Protein AF-A0A1G3AG19-F1 (afdb_monomer)

pLDDT: mean 85.01, std 12.09, range [45.53, 97.19]

Solvent-accessible surface area (backbone atoms only — not comparable to full-atom values): 10070 Å² total; per-residue (Å²): 139,90,83,83,77,80,93,69,89,72,66,72,73,83,66,62,78,78,72,64,92,89,68,78,87,77,75,73,76,70,74,80,41,74,64,57,50,51,26,35,46,49,18,50,49,54,43,16,75,66,46,87,48,34,35,67,80,74,54,96,80,60,88,50,64,67,53,59,46,48,52,50,34,55,69,62,68,52,64,86,80,37,86,82,40,85,65,32,83,72,38,86,56,40,68,59,48,55,45,22,43,52,9,50,53,49,51,53,49,47,53,72,76,26,91,66,43,46,70,32,28,81,84,31,27,56,87,36,54,86,37,73,22,34,34,32,67,60,48,96,66,30,28,40,38,31,24,19,57,62,52,70,53,79,39,45,60,68,54,49,54,54,55,64,54,61,74,73,114

Mean predicted aligned error: 10.06 Å

Structure (mmCIF, N/CA/C/O backbone):
data_AF-A0A1G3AG19-F1
#
_entry.id   AF-A0A1G3AG19-F1
#
loop_
_atom_site.group_PDB
_atom_site.id
_atom_site.type_symbol
_atom_site.label_atom_id
_atom_site.label_alt_id
_atom_site.label_comp_id
_atom_site.label_asym_id
_atom_site.label_entity_id
_atom_site.label_seq_id
_atom_site.pdbx_PDB_ins_code
_atom_site.Cartn_x
_atom_site.Cartn_y
_atom_site.Cartn_z
_atom_site.occupancy
_atom_site.B_iso_or_equiv
_atom_site.auth_seq_id
_atom_site.auth_comp_id
_atom_site.auth_asym_id
_atom_site.auth_atom_id
_atom_site.pdbx_PDB_model_num
ATOM 1 N N . MET A 1 1 ? 34.794 12.604 30.223 1.00 54.00 1 MET A N 1
ATOM 2 C CA . MET A 1 1 ? 33.531 13.379 30.243 1.00 54.00 1 MET A CA 1
ATOM 3 C C . MET A 1 1 ? 33.679 14.512 31.258 1.00 54.00 1 MET A C 1
ATOM 5 O O . MET A 1 1 ? 33.135 14.411 32.344 1.00 54.00 1 MET A O 1
ATOM 9 N N . GLU A 1 2 ? 34.459 15.555 30.960 1.00 64.69 2 GLU A N 1
ATOM 10 C CA . GLU A 1 2 ? 34.829 16.565 31.981 1.00 64.69 2 GLU A CA 1
ATOM 11 C C . GLU A 1 2 ? 34.209 17.956 31.756 1.00 64.69 2 GLU A C 1
ATOM 13 O O . GLU A 1 2 ? 34.386 18.844 32.576 1.00 64.69 2 GLU A O 1
ATOM 18 N N . ASN A 1 3 ? 33.412 18.140 30.695 1.00 79.12 3 ASN A N 1
ATOM 19 C CA . ASN A 1 3 ? 32.835 19.441 30.321 1.00 79.12 3 ASN A CA 1
ATOM 20 C C . ASN A 1 3 ? 31.300 19.432 30.252 1.00 79.12 3 ASN A C 1
ATOM 22 O O . ASN A 1 3 ? 30.708 20.146 29.446 1.00 79.12 3 ASN A O 1
ATOM 26 N N . PHE A 1 4 ? 30.642 18.609 31.068 1.00 80.56 4 PHE A N 1
ATOM 27 C CA . PHE A 1 4 ? 29.185 18.642 31.160 1.00 80.56 4 PHE A CA 1
ATOM 28 C C . PHE A 1 4 ? 28.750 19.774 32.099 1.00 80.56 4 PHE A C 1
ATOM 30 O O . PHE A 1 4 ? 29.254 19.873 33.218 1.00 80.56 4 PHE A O 1
ATOM 37 N N . ARG A 1 5 ? 27.819 20.627 31.660 1.00 83.94 5 ARG A N 1
ATOM 38 C CA . ARG A 1 5 ? 27.250 21.711 32.474 1.00 83.94 5 ARG A CA 1
ATOM 39 C C . ARG A 1 5 ? 25.728 21.622 32.458 1.00 83.94 5 ARG A C 1
ATOM 41 O O . ARG A 1 5 ? 25.127 21.656 31.390 1.00 83.94 5 ARG A O 1
ATOM 48 N N . TRP A 1 6 ? 25.138 21.501 33.643 1.00 85.69 6 TRP A N 1
ATOM 49 C CA . TRP A 1 6 ? 23.693 21.593 33.862 1.00 85.69 6 TRP A CA 1
ATOM 50 C C . TRP A 1 6 ? 23.285 23.062 34.066 1.00 85.69 6 TRP A C 1
ATOM 52 O O . TRP A 1 6 ? 24.133 23.887 34.406 1.00 85.69 6 TRP A O 1
ATOM 62 N N . ASP A 1 7 ? 22.009 23.379 33.832 1.00 85.19 7 ASP A N 1
ATOM 63 C CA . ASP A 1 7 ? 21.380 24.676 34.146 1.00 85.19 7 ASP A CA 1
ATOM 64 C C . ASP A 1 7 ? 22.052 25.919 33.534 1.00 85.19 7 ASP A C 1
ATOM 66 O O . ASP A 1 7 ? 22.017 27.018 34.087 1.00 85.19 7 ASP A O 1
ATOM 70 N N . VAL A 1 8 ? 22.672 25.764 32.363 1.00 89.62 8 VAL A N 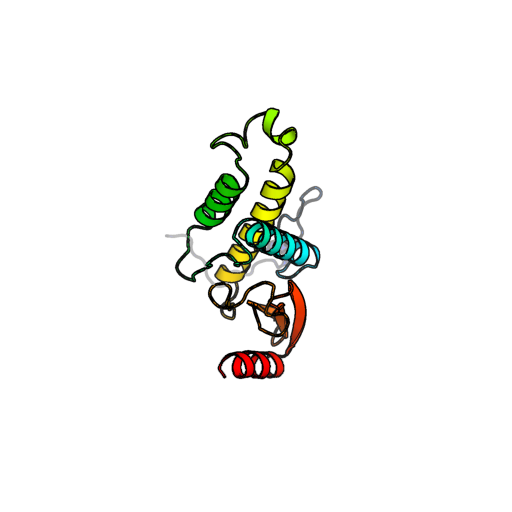1
ATOM 71 C CA . VAL A 1 8 ? 23.216 26.900 31.615 1.00 89.62 8 VAL A CA 1
ATOM 72 C C . VAL A 1 8 ? 22.067 27.666 30.963 1.00 89.62 8 VAL A C 1
ATOM 74 O O . VAL A 1 8 ? 21.267 27.088 30.230 1.00 89.62 8 VAL A O 1
ATOM 77 N N . THR A 1 9 ? 22.013 28.980 31.180 1.00 89.25 9 THR A N 1
ATOM 78 C CA . THR A 1 9 ? 21.098 29.862 30.451 1.00 89.25 9 THR A CA 1
ATOM 79 C C . THR A 1 9 ? 21.483 29.889 28.975 1.00 89.25 9 THR A C 1
ATOM 81 O O . THR A 1 9 ? 22.505 30.466 28.602 1.00 89.25 9 THR A O 1
ATOM 84 N N . LEU A 1 10 ? 20.671 29.253 28.134 1.00 90.25 10 LEU A N 1
ATOM 85 C CA . LEU A 1 10 ? 20.824 29.271 26.682 1.00 90.25 10 LEU A CA 1
ATOM 86 C C . LEU A 1 10 ? 19.965 30.387 26.086 1.00 90.25 10 LEU A C 1
ATOM 88 O O . LEU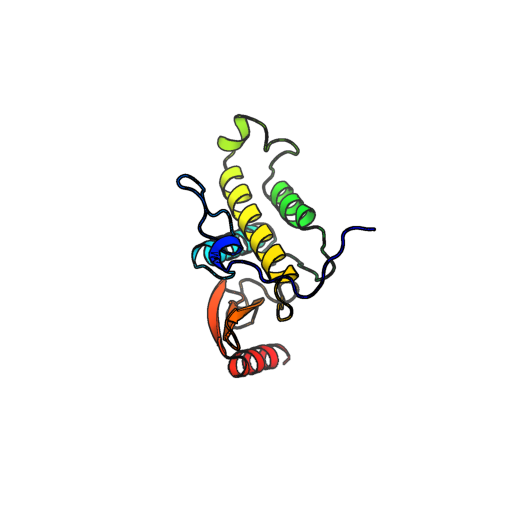 A 1 10 ? 18.833 30.605 26.516 1.00 90.25 10 LEU A O 1
ATOM 92 N N . SER A 1 11 ? 20.505 31.087 25.087 1.00 90.00 11 SER A N 1
ATOM 93 C CA . SER A 1 11 ? 19.715 32.041 24.307 1.00 90.00 11 SER A CA 1
ATOM 94 C C . SER A 1 11 ? 18.629 31.292 23.521 1.00 90.00 11 SER A C 1
ATOM 96 O O . SER A 1 11 ? 18.955 30.276 22.900 1.00 90.00 11 SER A O 1
ATOM 98 N N . PRO A 1 12 ? 17.372 31.777 23.485 1.00 87.81 12 PRO A N 1
ATOM 99 C CA . PRO A 1 12 ? 16.314 31.190 22.658 1.00 87.81 12 PRO A CA 1
ATOM 100 C C . PRO A 1 12 ? 16.664 31.126 21.165 1.00 87.81 12 PRO A C 1
ATOM 102 O O . PRO A 1 12 ? 16.231 30.213 20.473 1.00 87.81 12 PRO A O 1
ATOM 105 N N . GLU A 1 13 ? 17.487 32.056 20.680 1.00 89.38 13 GLU A N 1
ATOM 106 C CA . GLU A 1 13 ? 17.920 32.141 19.276 1.00 89.38 13 GLU A CA 1
ATOM 107 C C . GLU A 1 13 ? 18.747 30.924 18.830 1.00 89.38 13 GLU A C 1
ATOM 109 O O . GLU A 1 13 ? 18.783 30.601 17.648 1.00 89.38 13 GLU A O 1
ATOM 114 N N . LEU A 1 14 ? 19.374 30.199 19.767 1.00 86.19 14 LEU A N 1
ATOM 115 C CA . LEU A 1 14 ? 20.079 28.944 19.465 1.00 86.19 14 LEU A CA 1
ATOM 116 C C . LEU A 1 14 ? 19.130 27.817 19.032 1.00 86.19 14 LEU A C 1
ATOM 118 O O . LEU A 1 14 ? 19.586 26.791 18.532 1.00 86.19 14 LEU A O 1
ATOM 122 N N . PHE A 1 15 ? 17.830 28.002 19.250 1.00 88.62 15 PHE A N 1
ATOM 123 C CA . PHE A 1 15 ? 16.770 27.079 18.867 1.00 88.62 15 PHE A CA 1
ATOM 124 C C . PHE A 1 15 ? 15.940 27.618 17.699 1.00 88.62 15 PHE A C 1
ATOM 126 O O . PHE A 1 15 ? 14.845 27.113 17.453 1.00 88.62 15 PHE A O 1
ATOM 133 N N . ASP A 1 16 ? 16.429 28.636 16.986 1.00 87.00 16 ASP A N 1
ATOM 134 C CA . ASP A 1 16 ? 15.814 29.034 15.729 1.00 87.00 16 ASP A CA 1
ATOM 135 C C . ASP A 1 16 ? 16.040 27.933 14.684 1.00 87.00 16 ASP A C 1
ATOM 137 O O . ASP A 1 16 ? 17.162 27.652 14.262 1.00 87.00 16 ASP A O 1
ATOM 141 N N . LEU A 1 17 ? 14.948 27.267 14.316 1.00 83.50 17 LEU A N 1
ATOM 142 C CA . LEU A 1 17 ? 14.938 26.180 13.342 1.00 83.50 17 LEU A CA 1
ATOM 143 C C . LEU A 1 17 ? 14.654 26.682 11.923 1.00 83.50 17 LEU A C 1
ATOM 145 O O . LEU A 1 17 ? 14.445 25.855 11.034 1.00 83.50 17 LEU A O 1
ATOM 149 N N . GLN A 1 18 ? 14.611 28.000 11.686 1.00 85.25 18 GLN A N 1
ATOM 150 C CA . GLN A 1 18 ? 14.454 28.518 10.333 1.00 85.25 18 GLN A CA 1
ATOM 151 C C . GLN A 1 18 ? 15.644 28.094 9.461 1.00 85.25 18 GLN A C 1
ATOM 153 O O . GLN A 1 18 ? 16.788 28.469 9.731 1.00 85.25 18 GLN A O 1
ATOM 158 N N . PRO A 1 19 ? 15.404 27.301 8.403 1.00 83.19 19 PRO A N 1
ATOM 159 C CA . PRO A 1 19 ? 16.477 26.863 7.535 1.00 83.19 19 PRO A CA 1
ATOM 160 C C . PRO A 1 19 ? 17.038 28.063 6.753 1.00 83.19 19 PRO A C 1
ATOM 162 O O . PRO A 1 19 ? 16.284 28.971 6.387 1.00 83.19 19 PRO A O 1
ATOM 165 N N . PRO A 1 20 ? 18.349 28.083 6.449 1.00 86.56 20 PRO A N 1
ATOM 166 C CA . PRO A 1 20 ? 18.925 29.126 5.613 1.00 86.56 20 PRO A CA 1
ATOM 167 C C . PRO A 1 20 ? 18.242 29.201 4.243 1.00 86.56 20 PRO A C 1
ATOM 169 O O . PRO A 1 20 ? 17.725 28.210 3.720 1.00 86.56 20 PRO A O 1
ATOM 172 N N . ALA A 1 21 ? 18.293 30.377 3.617 1.00 86.00 21 ALA A N 1
ATOM 173 C CA . ALA A 1 21 ? 17.762 30.556 2.271 1.00 86.00 21 ALA A CA 1
ATOM 174 C C . ALA A 1 21 ? 18.390 29.548 1.285 1.00 86.00 21 ALA A C 1
ATOM 176 O O . ALA A 1 21 ? 19.611 29.402 1.229 1.00 86.00 21 ALA A O 1
ATOM 177 N N . GLY A 1 22 ? 17.549 28.866 0.500 1.00 85.12 22 GLY A N 1
ATOM 178 C CA . GLY A 1 22 ? 17.969 27.874 -0.500 1.00 85.12 22 GLY A CA 1
ATOM 179 C C . GLY A 1 22 ? 17.903 26.412 -0.046 1.00 85.12 22 GLY A C 1
ATOM 180 O O . GLY A 1 22 ? 18.138 25.525 -0.863 1.00 85.12 22 GLY A O 1
ATOM 181 N N . TYR A 1 23 ? 17.550 26.142 1.212 1.00 78.75 23 TYR A N 1
ATOM 182 C CA . TYR A 1 23 ? 17.261 24.784 1.672 1.00 78.75 23 TYR A CA 1
ATOM 183 C C . TYR A 1 23 ? 15.848 24.362 1.256 1.00 78.75 23 TYR A C 1
ATOM 185 O O . TYR A 1 23 ? 14.893 25.128 1.381 1.00 78.75 23 TYR A O 1
ATOM 193 N N . ILE A 1 24 ? 15.730 23.131 0.763 1.00 76.25 24 ILE A N 1
ATOM 194 C CA . ILE A 1 24 ? 14.457 22.499 0.413 1.00 76.25 24 ILE A CA 1
ATOM 195 C C . ILE A 1 24 ? 14.092 21.562 1.561 1.00 76.25 24 ILE A C 1
ATOM 197 O O . ILE A 1 24 ? 14.906 20.722 1.952 1.00 76.25 24 ILE A O 1
ATOM 201 N N . ASP A 1 25 ? 12.884 21.710 2.101 1.00 68.88 25 ASP A N 1
ATOM 202 C CA . ASP A 1 25 ? 12.352 20.765 3.074 1.00 68.88 25 ASP A CA 1
ATOM 203 C C . ASP A 1 25 ? 12.083 19.423 2.379 1.00 68.88 25 ASP A C 1
ATOM 205 O O . ASP A 1 25 ? 11.205 19.308 1.526 1.00 68.88 25 ASP A O 1
ATOM 209 N N . MET A 1 26 ? 12.894 18.424 2.719 1.00 66.12 26 MET A N 1
ATOM 210 C CA . MET A 1 26 ? 12.768 17.048 2.230 1.00 66.12 26 MET A CA 1
ATOM 211 C C . MET A 1 26 ? 11.995 16.169 3.218 1.00 66.12 26 MET A C 1
ATOM 213 O O . MET A 1 26 ? 11.960 14.947 3.056 1.00 66.12 26 MET A O 1
ATOM 217 N N . THR A 1 27 ? 11.410 16.756 4.268 1.00 64.06 27 THR A N 1
ATOM 218 C CA . THR A 1 27 ? 10.519 16.033 5.171 1.00 64.06 27 THR A CA 1
ATOM 219 C C . THR A 1 27 ? 9.370 15.494 4.332 1.00 64.06 27 THR A C 1
ATOM 221 O O . THR A 1 27 ? 8.636 16.248 3.694 1.00 64.06 27 THR A O 1
ATOM 224 N N . GLY A 1 28 ? 9.265 14.164 4.268 1.00 53.50 28 GLY A N 1
ATOM 225 C CA . GLY A 1 28 ? 8.230 13.502 3.484 1.00 53.50 28 GLY A CA 1
ATOM 226 C C . GLY A 1 28 ? 6.850 14.031 3.863 1.00 53.50 28 GLY A C 1
ATOM 227 O O . GLY A 1 28 ? 6.603 14.354 5.028 1.00 53.50 28 GLY A O 1
ATOM 228 N N . ALA A 1 29 ? 5.956 14.126 2.879 1.00 54.53 29 ALA A N 1
ATOM 229 C CA . ALA A 1 29 ? 4.601 14.596 3.118 1.00 54.53 29 ALA A CA 1
ATOM 230 C C . ALA A 1 29 ? 3.938 13.798 4.263 1.00 54.53 29 ALA A C 1
ATOM 232 O O . ALA A 1 29 ? 4.194 12.591 4.404 1.00 54.53 29 ALA A O 1
ATOM 233 N N . PRO A 1 30 ? 3.082 14.439 5.082 1.00 56.31 30 PRO A N 1
ATOM 234 C CA . PRO A 1 30 ? 2.313 13.727 6.095 1.00 56.31 30 PRO A CA 1
ATOM 235 C C . PRO A 1 30 ? 1.584 12.536 5.459 1.00 56.31 30 PRO A C 1
ATOM 237 O O . PRO A 1 30 ? 1.110 12.615 4.325 1.00 56.31 30 PRO A O 1
ATOM 240 N N . ALA A 1 31 ? 1.540 11.405 6.167 1.00 54.56 31 ALA A N 1
ATOM 241 C CA . ALA A 1 31 ? 0.919 10.188 5.653 1.00 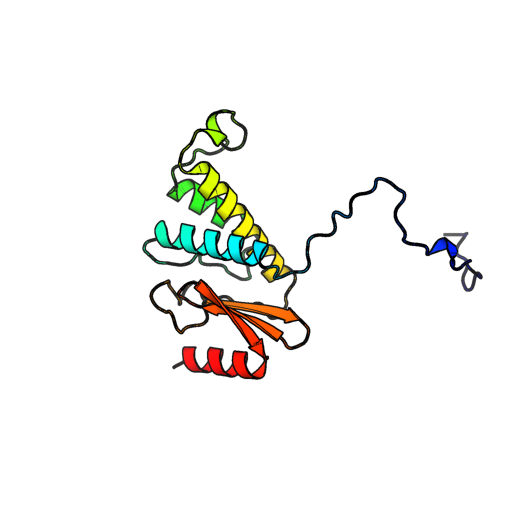54.56 31 ALA A CA 1
ATOM 242 C C . ALA A 1 31 ? -0.547 10.437 5.261 1.00 54.56 31 ALA A C 1
ATOM 244 O O . ALA A 1 31 ? -1.303 11.058 6.006 1.00 54.56 31 ALA A O 1
ATOM 245 N N . GLY A 1 32 ? -0.963 9.921 4.105 1.00 58.81 32 GLY A N 1
ATOM 246 C CA . GLY A 1 32 ? -2.344 9.997 3.637 1.00 58.81 32 GLY A CA 1
ATOM 247 C C . GLY A 1 32 ? -2.688 11.200 2.755 1.00 58.81 32 GLY A C 1
ATOM 248 O O . GLY A 1 32 ? -3.870 11.565 2.707 1.00 58.81 32 GLY A O 1
ATOM 249 N N . THR A 1 33 ? -1.718 11.789 2.042 1.00 71.81 33 THR A N 1
ATOM 250 C CA . THR A 1 33 ? -2.010 12.729 0.944 1.00 71.81 33 THR A CA 1
ATOM 251 C C . THR A 1 33 ? -2.804 12.048 -0.180 1.00 71.81 33 THR A C 1
ATOM 253 O O . THR A 1 33 ? -2.806 10.824 -0.327 1.00 71.81 33 THR A O 1
ATOM 256 N N . ASN A 1 34 ? -3.491 12.844 -1.006 1.00 78.25 34 ASN A N 1
ATOM 257 C CA . ASN A 1 34 ? -4.226 12.319 -2.164 1.00 78.25 34 ASN A CA 1
ATOM 258 C C . ASN A 1 34 ? -3.300 11.680 -3.214 1.00 78.25 34 ASN A C 1
ATOM 260 O O . ASN A 1 34 ? -3.720 10.761 -3.912 1.00 78.25 34 ASN A O 1
ATOM 264 N N . GLU A 1 35 ? -2.060 12.157 -3.321 1.00 84.56 35 GLU A N 1
ATOM 265 C CA . GLU A 1 35 ? -1.051 11.592 -4.219 1.00 84.56 35 GLU A CA 1
ATOM 266 C C . GLU A 1 35 ? -0.603 10.209 -3.743 1.00 84.56 35 GLU A C 1
ATOM 268 O O . GLU A 1 35 ? -0.699 9.247 -4.501 1.00 84.56 35 GLU A O 1
ATOM 273 N N . GLU A 1 36 ? -0.257 10.078 -2.460 1.00 85.75 36 GLU A N 1
ATOM 274 C CA . GLU A 1 36 ? 0.096 8.789 -1.863 1.00 85.75 36 GLU A CA 1
ATOM 275 C C . GLU A 1 36 ? -1.048 7.773 -2.004 1.00 85.75 36 GLU A C 1
ATOM 277 O O . GLU A 1 36 ? -0.838 6.624 -2.391 1.00 85.75 36 GLU A O 1
ATOM 282 N N . LEU A 1 37 ? -2.291 8.200 -1.769 1.00 90.69 37 LEU A N 1
ATOM 283 C CA . LEU A 1 37 ? -3.458 7.351 -1.996 1.00 90.69 37 LEU A CA 1
ATOM 284 C C . LEU A 1 37 ? -3.562 6.889 -3.460 1.00 90.69 37 LEU A C 1
ATOM 286 O O . LEU A 1 37 ? -3.900 5.729 -3.715 1.00 90.69 37 LEU A O 1
ATOM 290 N N . ALA A 1 38 ? -3.288 7.769 -4.424 1.00 91.25 38 ALA A N 1
ATOM 291 C CA . ALA A 1 38 ? -3.327 7.425 -5.842 1.00 91.25 38 ALA A CA 1
ATOM 292 C C . ALA A 1 38 ? -2.232 6.414 -6.219 1.00 91.25 38 ALA A C 1
ATOM 294 O O . ALA A 1 38 ? -2.481 5.519 -7.032 1.00 91.25 38 ALA A O 1
ATOM 295 N N . GLU A 1 39 ? -1.046 6.519 -5.622 1.00 92.12 39 GLU A N 1
ATOM 296 C CA . GLU A 1 39 ? 0.052 5.562 -5.795 1.00 92.12 39 GLU A CA 1
ATOM 297 C C . GLU A 1 39 ? -0.292 4.196 -5.200 1.00 92.12 39 GLU A C 1
ATOM 299 O O . GLU A 1 39 ? -0.183 3.183 -5.893 1.00 92.12 39 GLU A O 1
ATOM 304 N N . ILE A 1 40 ? -0.793 4.163 -3.962 1.00 94.31 40 ILE A N 1
ATOM 305 C CA . ILE A 1 40 ? -1.263 2.945 -3.283 1.00 94.31 40 ILE A CA 1
ATOM 306 C C . ILE A 1 40 ? -2.339 2.245 -4.120 1.00 94.31 40 ILE A C 1
ATOM 308 O O . ILE A 1 40 ? -2.246 1.049 -4.401 1.00 94.31 40 ILE A O 1
ATOM 312 N N . THR A 1 41 ? -3.342 3.001 -4.569 1.00 95.31 41 THR A N 1
ATOM 313 C CA . THR A 1 41 ? -4.439 2.494 -5.406 1.00 95.31 41 THR A CA 1
ATOM 314 C C . THR A 1 41 ? -3.904 1.919 -6.716 1.00 95.31 41 THR A C 1
ATOM 316 O O . THR A 1 41 ? -4.321 0.840 -7.139 1.00 95.31 41 THR A O 1
ATOM 319 N N . ALA A 1 42 ? -2.969 2.615 -7.368 1.00 93.56 42 ALA A N 1
ATOM 320 C CA . ALA A 1 42 ? -2.367 2.155 -8.615 1.00 93.56 42 ALA A CA 1
ATOM 321 C C . ALA A 1 42 ? -1.543 0.873 -8.424 1.00 93.56 42 ALA A C 1
ATOM 323 O O . ALA A 1 42 ? -1.604 -0.012 -9.280 1.00 93.56 42 ALA A O 1
ATOM 324 N N . ALA A 1 43 ? -0.813 0.751 -7.313 1.00 93.94 43 ALA A N 1
ATOM 325 C CA . ALA A 1 43 ? -0.037 -0.440 -6.980 1.00 93.94 43 ALA A CA 1
ATOM 326 C C . ALA A 1 43 ? -0.935 -1.659 -6.741 1.00 93.94 43 ALA A C 1
ATOM 328 O O . ALA A 1 43 ? -0.751 -2.690 -7.387 1.00 93.94 43 ALA A O 1
ATOM 329 N N . LEU A 1 44 ? -1.950 -1.517 -5.880 1.00 95.62 44 LEU A N 1
ATOM 330 C CA . LEU A 1 44 ? -2.908 -2.584 -5.573 1.00 95.62 44 LEU A CA 1
ATOM 331 C C . LEU A 1 44 ? -3.672 -3.032 -6.822 1.00 95.62 44 LEU A C 1
ATOM 333 O O . LEU A 1 44 ? -3.798 -4.230 -7.066 1.00 95.62 44 LEU A O 1
ATOM 337 N N . ARG A 1 45 ? -4.117 -2.080 -7.653 1.00 95.94 45 ARG A N 1
ATOM 338 C CA . ARG A 1 45 ? -4.771 -2.380 -8.933 1.00 95.94 45 ARG A CA 1
ATOM 339 C C . ARG A 1 45 ? -3.849 -3.142 -9.876 1.00 95.94 45 ARG A C 1
ATOM 341 O O . ARG A 1 45 ? -4.246 -4.171 -10.408 1.00 95.94 45 ARG A O 1
ATOM 348 N N . THR A 1 46 ? -2.626 -2.645 -10.060 1.00 94.75 46 THR A N 1
ATOM 349 C CA . THR A 1 46 ? -1.645 -3.271 -10.955 1.00 94.75 46 THR A CA 1
ATOM 350 C C . THR A 1 46 ? -1.380 -4.712 -10.540 1.00 94.75 46 THR A C 1
ATOM 352 O O . THR A 1 46 ? -1.380 -5.589 -11.393 1.00 94.75 46 THR A O 1
ATOM 355 N N . TYR A 1 47 ? -1.226 -4.960 -9.238 1.00 93.75 47 TYR A N 1
ATOM 356 C CA . TYR A 1 47 ? -1.013 -6.303 -8.712 1.00 93.75 47 TYR A CA 1
ATOM 357 C C . TYR A 1 47 ? -2.221 -7.220 -8.922 1.00 93.75 47 TYR A C 1
ATOM 359 O O . TYR A 1 47 ? -2.051 -8.359 -9.345 1.00 93.75 47 TYR A O 1
ATOM 367 N N . ALA A 1 48 ? -3.439 -6.735 -8.667 1.00 94.50 48 ALA A N 1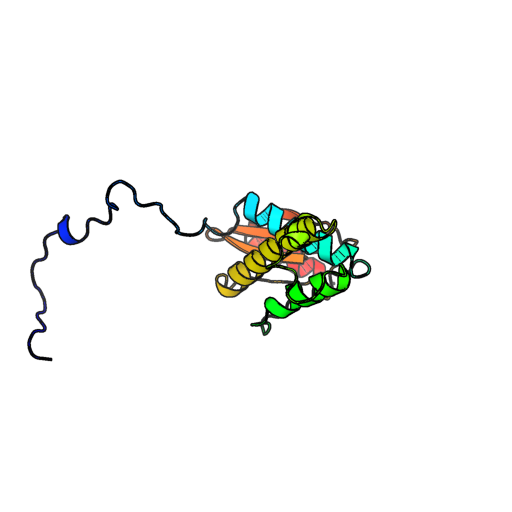
ATOM 368 C CA . ALA A 1 48 ? -4.649 -7.529 -8.865 1.00 94.50 48 ALA A CA 1
ATOM 369 C C . ALA A 1 48 ? -4.862 -7.905 -10.339 1.00 94.50 48 ALA A C 1
ATOM 371 O O . ALA A 1 48 ? -5.236 -9.036 -10.643 1.00 94.50 48 ALA A O 1
ATOM 372 N N . GLU A 1 49 ? -4.564 -6.987 -11.261 1.00 94.06 49 GLU A N 1
ATOM 373 C CA . GLU A 1 49 ? -4.619 -7.232 -12.707 1.00 94.06 49 GLU A CA 1
ATOM 374 C C . GLU A 1 49 ? -3.608 -8.298 -13.163 1.00 94.06 49 GLU A C 1
ATOM 376 O O . GLU A 1 49 ? -3.859 -8.990 -14.147 1.00 94.06 49 GLU A O 1
ATOM 381 N N . THR A 1 50 ? -2.479 -8.452 -12.462 1.00 91.75 50 THR A N 1
ATOM 382 C CA . THR A 1 50 ? -1.437 -9.443 -12.783 1.00 91.75 50 THR A CA 1
ATOM 383 C C . THR A 1 50 ? -1.501 -10.720 -11.944 1.00 91.75 50 THR A C 1
ATOM 385 O O . THR A 1 50 ? -0.769 -11.667 -12.229 1.00 91.75 50 THR A O 1
ATOM 388 N N . SER A 1 51 ? -2.366 -10.769 -10.928 1.00 89.81 51 SER A N 1
ATOM 389 C CA . SER A 1 51 ? -2.435 -11.852 -9.932 1.00 89.81 51 SER A CA 1
ATOM 390 C C . SER A 1 51 ? -3.819 -12.499 -9.861 1.00 89.81 51 SER A C 1
ATOM 392 O O . SER A 1 51 ? -4.279 -12.871 -8.783 1.00 89.81 51 SER A O 1
ATOM 394 N N . ASP A 1 52 ? -4.501 -12.602 -11.004 1.00 89.25 52 ASP A N 1
ATOM 395 C CA . ASP A 1 52 ? -5.823 -13.238 -11.119 1.00 89.25 52 ASP A CA 1
ATOM 396 C C . ASP A 1 52 ? -6.854 -12.664 -10.128 1.00 89.25 52 ASP A C 1
ATOM 398 O O . ASP A 1 52 ? -7.580 -13.383 -9.449 1.00 89.25 52 ASP A O 1
ATOM 402 N N . GLY A 1 53 ? -6.856 -11.337 -9.961 1.00 91.38 53 GLY A N 1
ATOM 403 C CA . GLY A 1 53 ? -7.780 -10.652 -9.061 1.00 91.38 53 GLY A CA 1
ATOM 404 C C . GLY A 1 53 ? -7.445 -10.776 -7.573 1.00 91.38 53 GLY A C 1
ATOM 405 O O . GLY A 1 53 ? -8.304 -10.484 -6.750 1.00 91.38 53 GLY A O 1
ATOM 406 N N . HIS A 1 54 ? -6.230 -11.165 -7.192 1.00 92.38 54 HIS A N 1
ATOM 407 C CA . HIS A 1 54 ? -5.815 -11.184 -5.786 1.00 92.38 54 HIS A CA 1
ATOM 408 C C . HIS A 1 54 ? -4.974 -9.961 -5.437 1.00 92.38 54 HIS A C 1
ATOM 410 O O . HIS A 1 54 ? -4.123 -9.532 -6.217 1.00 92.38 54 HIS A O 1
ATOM 416 N N . TYR A 1 55 ? -5.183 -9.410 -4.244 1.00 94.00 55 TYR A N 1
ATOM 417 C CA . TYR A 1 55 ? -4.286 -8.401 -3.692 1.00 94.00 55 TYR A CA 1
ATOM 418 C C . TYR A 1 55 ? -3.022 -9.052 -3.109 1.00 94.00 55 TYR A C 1
ATOM 420 O O . TYR A 1 55 ? -3.020 -10.248 -2.809 1.00 94.00 55 TYR A O 1
ATOM 428 N N . PRO A 1 56 ? -1.909 -8.303 -2.989 1.00 91.00 56 PRO A N 1
ATOM 429 C CA . PRO A 1 56 ? -0.658 -8.878 -2.516 1.00 91.00 56 PRO A CA 1
ATOM 430 C C . PRO A 1 56 ? -0.787 -9.378 -1.075 1.00 91.00 56 PRO A C 1
ATOM 432 O O . PRO A 1 56 ? -1.384 -8.698 -0.247 1.00 91.00 56 PRO A O 1
ATOM 435 N N . PRO A 1 57 ? -0.182 -10.517 -0.715 1.00 86.56 57 PRO A N 1
ATOM 436 C CA . PRO A 1 57 ? -0.142 -10.958 0.671 1.00 86.56 57 PRO A CA 1
ATOM 437 C C . PRO A 1 57 ? 0.870 -10.096 1.438 1.00 86.56 57 PRO A C 1
ATOM 439 O O . PRO A 1 57 ? 2.052 -10.423 1.484 1.00 86.56 57 PRO A O 1
ATOM 442 N N . ILE A 1 58 ? 0.420 -8.963 1.983 1.00 84.81 58 ILE A N 1
ATOM 443 C CA . ILE A 1 58 ? 1.235 -8.088 2.836 1.00 84.81 58 ILE A CA 1
ATOM 444 C C . ILE A 1 58 ? 1.113 -8.581 4.272 1.00 84.81 58 ILE A C 1
ATOM 446 O O . ILE A 1 58 ? 0.068 -8.439 4.911 1.00 84.81 58 ILE A O 1
ATOM 450 N N . THR A 1 59 ? 2.186 -9.144 4.806 1.00 71.38 59 THR A N 1
ATOM 451 C CA . THR A 1 59 ? 2.253 -9.579 6.197 1.00 71.38 59 THR A CA 1
ATOM 452 C C . THR A 1 59 ? 2.962 -8.539 7.061 1.00 71.38 59 THR A C 1
ATOM 454 O O . THR A 1 59 ? 3.763 -7.727 6.600 1.00 71.38 59 THR A O 1
ATOM 457 N N . ARG A 1 60 ? 2.691 -8.553 8.372 1.00 61.97 60 ARG A N 1
ATOM 458 C CA . ARG A 1 60 ? 3.395 -7.694 9.348 1.00 61.97 60 ARG A CA 1
ATOM 459 C C . ARG A 1 60 ? 4.863 -8.091 9.548 1.00 61.97 60 ARG A C 1
ATOM 461 O O . ARG A 1 60 ? 5.626 -7.313 10.113 1.00 61.97 60 ARG A O 1
ATOM 468 N N . ALA A 1 61 ? 5.230 -9.299 9.118 1.00 53.22 61 ALA A N 1
ATOM 469 C CA . ALA A 1 61 ? 6.588 -9.826 9.163 1.00 53.22 61 ALA A CA 1
ATOM 470 C C . ALA A 1 61 ? 7.395 -9.491 7.898 1.00 53.22 61 ALA A C 1
ATOM 472 O O . ALA A 1 61 ? 8.618 -9.645 7.924 1.00 53.22 61 ALA A O 1
ATOM 473 N N . ASP A 1 62 ? 6.749 -8.984 6.841 1.00 52.41 62 ASP A N 1
ATOM 474 C CA . ASP A 1 62 ? 7.414 -8.568 5.609 1.00 52.41 62 ASP A CA 1
ATOM 475 C C . ASP A 1 62 ? 8.207 -7.282 5.853 1.00 52.41 62 ASP A C 1
ATOM 477 O O . ASP A 1 62 ? 7.805 -6.166 5.530 1.00 52.41 62 ASP A O 1
ATOM 481 N N . ARG A 1 63 ? 9.416 -7.451 6.389 1.00 48.75 63 ARG A N 1
ATOM 482 C CA . ARG A 1 63 ? 10.506 -6.478 6.242 1.00 48.75 63 ARG A CA 1
ATOM 483 C C . ARG A 1 63 ? 10.984 -6.367 4.786 1.00 48.75 63 ARG A C 1
ATOM 485 O O . ARG A 1 63 ? 11.884 -5.584 4.512 1.00 48.75 63 ARG A O 1
ATOM 492 N N . GLU A 1 64 ? 10.386 -7.120 3.864 1.00 52.38 64 GLU A N 1
ATOM 493 C CA . GLU A 1 64 ? 10.870 -7.352 2.508 1.00 52.38 64 GLU A CA 1
ATOM 494 C C . GLU A 1 64 ? 9.891 -6.790 1.459 1.00 52.38 64 GLU A C 1
ATOM 496 O O . GLU A 1 64 ? 9.325 -7.519 0.652 1.00 52.38 64 GLU A O 1
ATOM 501 N N . HIS A 1 65 ? 9.698 -5.470 1.426 1.00 55.62 65 HIS A N 1
ATOM 502 C CA . HIS A 1 65 ? 9.019 -4.753 0.321 1.00 55.62 65 HIS A CA 1
ATOM 503 C C . HIS A 1 65 ? 9.669 -5.021 -1.043 1.00 55.62 65 HIS A C 1
ATOM 505 O O . HIS A 1 65 ? 9.008 -4.987 -2.084 1.00 55.62 65 HIS A O 1
ATOM 511 N N . GLU A 1 66 ? 10.959 -5.354 -1.022 1.00 60.78 66 GLU A N 1
ATOM 512 C CA . GLU A 1 66 ? 11.700 -5.824 -2.183 1.00 60.78 66 GLU A CA 1
ATOM 513 C C . GLU A 1 66 ? 11.033 -7.056 -2.819 1.00 60.78 66 GLU A C 1
ATOM 515 O O . GLU A 1 66 ? 11.050 -7.181 -4.039 1.00 60.78 66 GLU A O 1
ATOM 520 N N . THR A 1 67 ? 10.330 -7.903 -2.055 1.00 74.38 67 THR A N 1
ATOM 521 C CA . THR A 1 67 ? 9.647 -9.087 -2.604 1.00 74.38 67 THR A CA 1
ATOM 522 C C . THR A 1 67 ? 8.386 -8.749 -3.395 1.00 74.38 67 THR A C 1
ATOM 524 O O . THR A 1 67 ? 8.155 -9.371 -4.427 1.00 74.38 67 THR A O 1
ATOM 527 N N . LEU A 1 68 ? 7.583 -7.759 -2.987 1.00 82.00 68 LEU A N 1
ATOM 528 C CA . LEU A 1 68 ? 6.359 -7.391 -3.717 1.00 82.00 68 LEU A CA 1
ATOM 529 C C . LEU A 1 68 ? 6.683 -6.682 -5.029 1.00 82.00 68 LEU A C 1
ATOM 531 O O . LEU A 1 68 ? 6.124 -7.032 -6.068 1.00 82.00 68 LEU A O 1
ATOM 535 N N . ALA A 1 69 ? 7.631 -5.741 -4.996 1.00 81.38 69 ALA A N 1
ATOM 536 C CA . ALA A 1 69 ? 8.136 -5.111 -6.209 1.00 81.38 69 ALA A CA 1
ATOM 537 C C . ALA A 1 69 ? 8.808 -6.149 -7.125 1.00 81.38 69 ALA A C 1
ATOM 539 O O . ALA A 1 69 ? 8.528 -6.174 -8.319 1.00 81.38 69 ALA A O 1
ATOM 540 N N . THR A 1 70 ? 9.613 -7.069 -6.580 1.00 83.31 70 THR A N 1
ATOM 541 C CA . THR A 1 70 ? 10.250 -8.140 -7.367 1.00 83.31 70 THR A CA 1
ATOM 542 C C . THR A 1 70 ? 9.229 -9.077 -8.006 1.00 83.31 70 THR A C 1
ATOM 544 O O . THR A 1 70 ? 9.323 -9.337 -9.203 1.00 83.31 70 THR A O 1
ATOM 547 N N . ARG A 1 71 ? 8.218 -9.536 -7.259 1.00 86.44 71 ARG A N 1
ATOM 548 C CA . ARG A 1 71 ? 7.135 -10.371 -7.802 1.00 86.44 71 ARG A CA 1
ATOM 549 C C . ARG A 1 71 ? 6.374 -9.641 -8.901 1.00 86.44 71 ARG A C 1
ATOM 551 O O . ARG A 1 71 ? 6.126 -10.217 -9.954 1.00 86.44 71 ARG A O 1
ATOM 558 N N . LEU A 1 72 ? 6.041 -8.368 -8.688 1.00 88.19 72 LEU A N 1
ATOM 559 C CA . LEU A 1 72 ? 5.340 -7.578 -9.696 1.00 88.19 72 LEU A CA 1
ATOM 560 C C . LEU A 1 72 ? 6.199 -7.366 -10.951 1.00 88.19 72 LEU A C 1
ATOM 562 O O . LEU A 1 72 ? 5.696 -7.477 -12.065 1.00 88.19 72 LEU A O 1
ATOM 566 N N . ARG A 1 73 ? 7.500 -7.109 -10.788 1.00 89.62 73 ARG A N 1
ATOM 567 C CA . ARG A 1 73 ? 8.466 -7.020 -11.891 1.00 89.62 73 ARG A CA 1
ATOM 568 C C . ARG A 1 73 ? 8.448 -8.298 -12.735 1.00 89.62 73 ARG A C 1
ATOM 570 O O . ARG A 1 73 ? 8.391 -8.216 -13.959 1.00 89.62 73 ARG A O 1
ATOM 577 N N . GLU A 1 74 ? 8.481 -9.461 -12.086 1.00 88.81 74 GLU A N 1
ATOM 578 C CA . GLU A 1 74 ? 8.430 -10.773 -12.744 1.00 88.81 74 GLU A CA 1
ATOM 579 C C . GLU A 1 74 ? 7.105 -11.001 -13.469 1.00 88.81 74 GLU A C 1
ATOM 581 O O . GLU A 1 74 ? 7.111 -11.392 -14.634 1.00 88.81 74 GLU A O 1
ATOM 586 N N . GLN A 1 75 ? 5.980 -10.683 -12.826 1.00 89.81 75 GLN A N 1
ATOM 587 C CA . GLN A 1 75 ? 4.650 -10.767 -13.436 1.00 89.81 75 GLN A CA 1
ATOM 588 C C . GLN A 1 75 ? 4.496 -9.851 -14.659 1.00 89.81 75 GLN A C 1
ATOM 590 O O . GLN A 1 75 ? 3.785 -10.193 -15.599 1.00 89.81 75 GLN A O 1
ATOM 595 N N . LEU A 1 76 ? 5.171 -8.699 -14.661 1.00 89.50 76 LEU A N 1
ATOM 596 C CA . LEU A 1 76 ? 5.193 -7.752 -15.779 1.00 89.50 76 LEU A CA 1
ATOM 597 C C . LEU A 1 76 ? 6.268 -8.071 -16.833 1.00 89.50 76 LEU A C 1
ATOM 599 O O . LEU A 1 76 ? 6.396 -7.327 -17.804 1.00 89.50 76 LEU A O 1
ATOM 603 N N . GLY A 1 77 ? 7.048 -9.143 -16.655 1.00 89.44 77 GLY A N 1
ATOM 604 C CA . GLY A 1 77 ? 8.081 -9.564 -17.605 1.00 89.44 77 GLY A CA 1
ATOM 605 C C . GLY A 1 77 ? 9.305 -8.645 -17.677 1.00 89.44 77 GLY A C 1
ATOM 606 O O . GLY A 1 77 ? 10.061 -8.716 -18.642 1.00 89.44 77 GLY A O 1
ATOM 607 N N . ILE A 1 78 ? 9.527 -7.787 -16.678 1.00 88.31 78 ILE A N 1
ATOM 608 C CA . ILE A 1 78 ? 10.640 -6.828 -16.675 1.00 88.31 78 ILE A CA 1
ATOM 609 C C . ILE A 1 78 ? 11.929 -7.541 -16.214 1.00 88.31 78 ILE A C 1
ATOM 611 O O . ILE A 1 78 ? 11.937 -8.126 -15.127 1.00 88.31 78 ILE A O 1
ATOM 615 N N . PRO A 1 79 ? 13.045 -7.498 -16.966 1.00 84.19 79 PRO A N 1
ATOM 616 C CA . PRO A 1 79 ? 14.283 -8.182 -16.576 1.00 84.19 79 PRO A CA 1
ATOM 617 C C . PRO A 1 79 ? 14.928 -7.635 -15.286 1.00 84.19 79 PRO A C 1
ATOM 619 O O . PRO A 1 79 ? 14.763 -6.472 -14.918 1.00 84.19 79 PRO A O 1
ATOM 622 N N . VAL A 1 80 ? 15.705 -8.471 -14.588 1.00 79.19 80 VAL A N 1
ATOM 623 C CA . VAL A 1 80 ? 16.519 -8.043 -13.430 1.00 79.19 80 VAL A CA 1
ATOM 624 C C . VAL A 1 80 ? 17.638 -7.108 -13.904 1.00 79.19 80 VAL A C 1
ATOM 626 O O . VAL A 1 80 ? 18.234 -7.346 -14.950 1.00 79.19 80 VAL A O 1
ATOM 629 N N . GLY A 1 81 ? 17.933 -6.047 -13.145 1.00 74.00 81 GLY A N 1
ATOM 630 C CA . GLY A 1 81 ? 18.971 -5.064 -13.504 1.00 74.00 81 GLY A CA 1
ATOM 631 C C . GLY A 1 81 ? 18.579 -4.121 -14.649 1.00 74.00 81 GLY A C 1
ATOM 632 O O . GLY A 1 81 ? 19.371 -3.275 -15.052 1.00 74.00 81 GLY A O 1
ATOM 633 N N . PHE A 1 82 ? 17.346 -4.237 -15.151 1.00 73.88 82 PHE A N 1
ATOM 634 C CA . PHE A 1 82 ? 16.830 -3.414 -16.240 1.00 73.88 82 PHE A CA 1
ATOM 635 C C . PHE A 1 82 ? 16.618 -1.950 -15.827 1.00 73.88 82 PHE A C 1
ATOM 637 O O . PHE A 1 82 ? 16.749 -1.066 -16.666 1.00 73.88 82 PHE A O 1
ATOM 644 N N . GLU A 1 83 ? 16.369 -1.690 -14.533 1.00 69.94 83 GLU A N 1
ATOM 645 C CA . GLU A 1 83 ? 16.086 -0.354 -13.975 1.00 69.94 83 GLU A CA 1
ATOM 646 C C . GLU A 1 83 ? 17.205 0.678 -14.220 1.00 69.94 83 GLU A C 1
ATOM 648 O O . GLU A 1 83 ? 16.940 1.874 -14.211 1.00 69.94 83 GLU A O 1
ATOM 653 N N . SER A 1 84 ? 18.444 0.231 -14.445 1.00 66.25 84 SER A N 1
ATOM 654 C CA . SER A 1 84 ? 19.621 1.084 -14.662 1.00 66.25 84 SER A CA 1
ATOM 655 C C . SER A 1 84 ? 20.034 1.220 -16.136 1.00 66.25 84 SER A C 1
ATOM 657 O O . SER A 1 84 ? 21.153 1.644 -16.416 1.00 66.25 84 SER A O 1
ATOM 659 N N . SER A 1 85 ? 19.173 0.829 -17.081 1.00 73.25 85 SER A N 1
ATOM 660 C CA . SER A 1 85 ? 19.445 0.902 -18.524 1.00 73.25 85 SER A CA 1
ATOM 661 C C . SER A 1 85 ? 18.647 2.016 -19.209 1.00 73.25 85 SER A C 1
ATOM 663 O O . SER A 1 85 ? 17.527 2.310 -18.807 1.00 73.25 85 SER A O 1
ATOM 665 N N . GLU A 1 86 ? 19.175 2.605 -20.286 1.00 69.75 86 GLU A N 1
ATOM 666 C CA . GLU A 1 86 ? 18.419 3.564 -21.119 1.00 69.75 86 GLU A CA 1
ATOM 667 C C . GLU A 1 86 ? 17.161 2.923 -21.740 1.00 69.75 86 GLU A C 1
ATOM 669 O O . GLU A 1 86 ? 16.135 3.579 -21.903 1.00 69.75 86 GLU A O 1
ATOM 674 N N . ALA A 1 87 ? 17.196 1.607 -21.978 1.00 71.06 87 ALA A N 1
ATOM 675 C CA . ALA A 1 87 ? 16.054 0.826 -22.453 1.00 71.06 87 ALA A CA 1
ATOM 676 C C . ALA A 1 87 ? 14.915 0.706 -21.418 1.00 71.06 87 ALA A C 1
ATOM 678 O O . ALA A 1 87 ? 13.802 0.316 -21.774 1.00 71.06 87 ALA A O 1
ATOM 679 N N . ALA A 1 88 ? 15.160 1.054 -20.146 1.00 75.06 88 ALA A N 1
ATOM 680 C CA . ALA A 1 88 ? 14.164 0.988 -19.081 1.00 75.06 88 ALA A CA 1
ATOM 681 C C . ALA A 1 88 ? 12.924 1.814 -19.416 1.00 75.06 88 ALA A C 1
ATOM 683 O O . ALA A 1 88 ? 11.800 1.321 -19.363 1.00 75.06 88 ALA A O 1
ATOM 684 N N . THR A 1 89 ? 13.137 3.062 -19.828 1.00 70.12 89 THR A N 1
ATOM 685 C CA . THR A 1 89 ? 12.065 4.006 -20.155 1.00 70.12 89 THR A CA 1
ATOM 686 C C . THR A 1 89 ? 11.310 3.662 -21.436 1.00 70.12 89 THR A C 1
ATOM 688 O O . THR A 1 89 ? 10.204 4.159 -21.626 1.00 70.12 89 THR A O 1
ATOM 691 N N . GLU A 1 90 ? 11.870 2.803 -22.290 1.00 79.75 90 GLU A N 1
ATOM 692 C CA . GLU A 1 90 ? 11.247 2.363 -23.546 1.00 79.75 90 GLU A CA 1
ATOM 693 C C . GLU A 1 90 ? 10.380 1.106 -23.375 1.00 79.75 90 GLU A C 1
ATOM 695 O O . GLU A 1 90 ? 9.555 0.793 -24.233 1.00 79.75 90 GLU A O 1
ATOM 700 N N . HIS A 1 91 ? 10.526 0.381 -22.263 1.00 82.81 91 HIS A N 1
ATOM 701 C CA . HIS A 1 91 ? 9.732 -0.811 -21.991 1.00 82.81 91 HIS A CA 1
ATOM 702 C C . HIS A 1 91 ? 8.307 -0.442 -21.568 1.00 82.81 91 HIS A C 1
ATOM 704 O O . HIS A 1 91 ? 8.093 0.228 -20.558 1.00 82.81 91 HIS A O 1
ATOM 710 N N . GLU A 1 92 ? 7.314 -0.967 -22.288 1.00 88.06 92 GLU A N 1
ATOM 711 C CA . GLU A 1 92 ? 5.893 -0.620 -22.132 1.00 88.06 92 GLU A CA 1
ATOM 712 C C . GLU A 1 92 ? 5.386 -0.735 -20.683 1.00 88.06 92 GLU A C 1
ATOM 714 O O . GLU A 1 92 ? 4.702 0.153 -20.174 1.00 88.06 92 GLU A O 1
ATOM 719 N N . ALA A 1 93 ? 5.760 -1.807 -19.977 1.00 89.56 93 ALA A N 1
ATOM 720 C CA . ALA A 1 93 ? 5.323 -2.034 -18.597 1.00 89.56 93 ALA A CA 1
ATOM 721 C C . ALA A 1 93 ? 6.123 -1.257 -17.532 1.00 89.56 93 ALA A C 1
ATOM 723 O O . ALA A 1 93 ? 5.720 -1.232 -16.366 1.00 89.56 93 ALA A O 1
ATOM 724 N N . TYR A 1 94 ? 7.252 -0.633 -17.885 1.00 88.12 94 TYR A N 1
ATOM 725 C CA . TYR A 1 94 ? 8.172 -0.056 -16.902 1.00 88.12 94 TYR A CA 1
ATOM 726 C C . TYR A 1 94 ? 7.597 1.165 -16.165 1.00 88.12 94 TYR A C 1
ATOM 728 O O . TYR A 1 94 ? 7.663 1.177 -14.935 1.00 88.12 94 TYR A O 1
ATOM 736 N N . PRO A 1 95 ? 6.928 2.138 -16.823 1.00 88.12 95 PRO A N 1
ATOM 737 C CA . PRO A 1 95 ? 6.273 3.235 -16.106 1.00 88.12 95 PRO A CA 1
ATOM 738 C C . PRO A 1 95 ? 5.217 2.747 -15.104 1.00 88.12 95 PRO A C 1
ATOM 740 O O . PRO A 1 95 ? 5.112 3.268 -13.990 1.00 88.12 95 PRO A O 1
ATOM 743 N N . ARG A 1 96 ? 4.457 1.708 -15.477 1.00 89.06 96 ARG A N 1
ATOM 744 C CA . ARG A 1 96 ? 3.446 1.083 -14.612 1.00 89.06 96 ARG A CA 1
ATOM 745 C C . ARG A 1 96 ? 4.092 0.404 -13.405 1.00 89.06 96 ARG A C 1
ATOM 747 O O . ARG A 1 96 ? 3.626 0.599 -12.284 1.00 89.06 96 ARG A O 1
ATOM 754 N N . TYR A 1 97 ? 5.186 -0.324 -13.619 1.00 89.75 97 TYR A N 1
ATOM 755 C CA . TYR A 1 97 ? 5.985 -0.918 -12.550 1.00 89.75 97 TYR A CA 1
ATOM 756 C C . TYR A 1 97 ? 6.552 0.137 -11.589 1.00 89.75 97 TYR A C 1
ATOM 758 O O . TYR A 1 97 ? 6.366 0.011 -10.381 1.00 89.75 97 TYR A O 1
ATOM 766 N N . CYS A 1 98 ? 7.166 1.210 -12.099 1.00 88.31 98 CYS A N 1
ATOM 767 C CA . CYS A 1 98 ? 7.714 2.288 -11.271 1.00 88.31 98 CYS A CA 1
ATOM 768 C C . CYS A 1 98 ? 6.642 2.935 -10.388 1.00 88.31 98 CYS A C 1
ATOM 770 O O . CYS A 1 98 ? 6.861 3.133 -9.194 1.00 88.31 98 CYS A O 1
ATOM 772 N N . LYS A 1 99 ? 5.453 3.195 -10.942 1.00 89.06 99 LYS A N 1
ATOM 773 C CA . LYS A 1 99 ? 4.329 3.738 -10.171 1.00 89.06 99 LYS A CA 1
ATOM 774 C C . LYS A 1 99 ? 3.843 2.768 -9.090 1.00 89.06 99 LYS A C 1
ATOM 776 O O . LYS A 1 99 ? 3.583 3.182 -7.965 1.00 89.06 99 LYS A O 1
ATOM 781 N N . ALA A 1 100 ? 3.743 1.479 -9.407 1.00 90.62 100 ALA A N 1
ATOM 782 C CA . ALA A 1 100 ? 3.350 0.470 -8.429 1.00 90.62 100 ALA A CA 1
ATOM 783 C C . ALA A 1 100 ? 4.398 0.295 -7.313 1.00 90.62 100 ALA A C 1
ATOM 785 O O . ALA A 1 100 ? 4.039 0.152 -6.146 1.00 90.62 100 ALA A O 1
ATOM 786 N N . LYS A 1 101 ? 5.691 0.384 -7.649 1.00 89.56 101 LYS A N 1
ATOM 787 C CA . LYS A 1 101 ? 6.803 0.372 -6.687 1.00 89.56 101 LYS A CA 1
ATOM 788 C C . LYS A 1 101 ? 6.690 1.526 -5.684 1.00 89.56 101 LYS A C 1
ATOM 790 O O . LYS A 1 101 ? 6.861 1.293 -4.491 1.00 89.56 101 LYS A O 1
ATOM 795 N N . LEU A 1 102 ? 6.337 2.735 -6.134 1.00 89.31 102 LEU A N 1
ATOM 796 C CA . LEU A 1 102 ? 6.067 3.872 -5.240 1.00 89.31 102 LEU A CA 1
ATOM 797 C C . LEU A 1 102 ? 4.901 3.584 -4.284 1.00 89.31 102 LEU A C 1
ATOM 799 O O . LEU A 1 102 ? 5.048 3.749 -3.075 1.00 89.31 102 LEU A O 1
ATOM 803 N N . GLY A 1 103 ? 3.788 3.051 -4.796 1.00 91.81 103 GLY A N 1
ATOM 804 C CA . GLY A 1 103 ? 2.644 2.692 -3.956 1.00 91.81 103 GLY A CA 1
ATOM 805 C C . GLY A 1 103 ? 2.963 1.612 -2.918 1.00 91.81 103 GLY A C 1
ATOM 806 O O . GLY A 1 103 ? 2.541 1.729 -1.771 1.00 91.81 103 GLY A O 1
ATOM 807 N N . PHE A 1 104 ? 3.757 0.592 -3.259 1.00 91.06 104 PHE A N 1
ATOM 808 C CA . PHE A 1 104 ? 4.199 -0.398 -2.269 1.00 91.06 104 PHE A CA 1
ATOM 809 C C . PHE A 1 104 ? 5.133 0.195 -1.215 1.00 91.06 104 PHE A C 1
ATOM 811 O O . PHE A 1 104 ? 4.975 -0.114 -0.034 1.00 91.06 104 PHE A O 1
ATOM 818 N N . ASN A 1 105 ? 6.034 1.100 -1.604 1.00 87.81 105 ASN A N 1
ATOM 819 C CA . ASN A 1 105 ? 6.864 1.831 -0.648 1.00 87.81 105 ASN A CA 1
ATOM 820 C C . ASN A 1 105 ? 6.005 2.659 0.323 1.00 87.81 105 ASN A C 1
ATOM 822 O O . ASN A 1 105 ? 6.278 2.666 1.526 1.00 87.81 105 ASN A O 1
ATOM 826 N N . ALA A 1 106 ? 4.947 3.306 -0.173 1.00 89.75 106 ALA A N 1
ATOM 827 C CA . ALA A 1 106 ? 3.990 4.032 0.655 1.00 89.75 106 ALA A CA 1
ATOM 828 C C . ALA A 1 106 ? 3.266 3.111 1.651 1.00 89.75 106 ALA A C 1
ATOM 830 O O . ALA A 1 106 ? 3.243 3.407 2.846 1.00 89.75 106 ALA A O 1
ATOM 831 N N . ILE A 1 107 ? 2.748 1.957 1.204 1.00 90.75 107 ILE A N 1
ATOM 832 C CA . ILE A 1 107 ? 2.109 0.979 2.105 1.00 90.75 107 ILE A CA 1
ATOM 833 C C . ILE A 1 107 ? 3.086 0.527 3.195 1.00 90.75 107 ILE A C 1
ATOM 835 O O . ILE A 1 107 ? 2.728 0.528 4.371 1.00 90.75 107 ILE A O 1
ATOM 839 N N . SER A 1 108 ? 4.328 0.188 2.840 1.00 86.81 108 SER A N 1
ATOM 840 C CA . SER A 1 108 ? 5.337 -0.240 3.816 1.00 86.81 108 SER A CA 1
ATOM 841 C C . SER A 1 108 ? 5.676 0.845 4.832 1.00 86.81 108 SER A C 1
ATOM 843 O O . SER A 1 108 ? 5.825 0.558 6.021 1.00 86.81 108 SER A O 1
ATOM 845 N N . ARG A 1 109 ? 5.772 2.101 4.389 1.00 86.56 109 ARG A N 1
ATOM 846 C CA . ARG A 1 109 ? 5.977 3.246 5.277 1.00 86.56 109 ARG A CA 1
ATOM 847 C C . ARG A 1 109 ? 4.817 3.392 6.258 1.00 86.56 109 ARG A C 1
ATOM 849 O O . ARG A 1 109 ? 5.053 3.440 7.461 1.00 86.56 109 ARG A O 1
ATOM 856 N N . ILE A 1 110 ? 3.578 3.382 5.765 1.00 89.81 110 ILE A N 1
ATOM 857 C CA . ILE A 1 110 ? 2.370 3.462 6.598 1.00 89.81 110 ILE A CA 1
ATOM 858 C C . ILE A 1 110 ? 2.331 2.307 7.601 1.00 89.81 110 ILE A C 1
ATOM 860 O O . ILE A 1 110 ? 2.113 2.532 8.785 1.00 89.81 110 ILE A O 1
ATOM 864 N N . GLN A 1 111 ? 2.585 1.078 7.160 1.00 87.81 111 GLN A N 1
ATOM 865 C CA . GLN A 1 111 ? 2.584 -0.103 8.020 1.00 87.81 111 GLN A CA 1
ATOM 866 C C . GLN A 1 111 ? 3.607 -0.006 9.159 1.00 87.81 111 GLN A C 1
ATOM 868 O O . GLN A 1 111 ? 3.330 -0.441 10.278 1.00 87.81 111 GLN A O 1
ATOM 873 N N . ARG A 1 112 ? 4.794 0.542 8.877 1.00 85.88 112 ARG A N 1
ATOM 874 C CA . ARG A 1 112 ? 5.859 0.729 9.869 1.00 85.88 112 ARG A CA 1
ATOM 875 C C . ARG A 1 112 ? 5.533 1.850 10.853 1.00 85.88 112 ARG A C 1
ATOM 877 O O . ARG A 1 112 ? 5.783 1.695 12.046 1.00 85.88 112 ARG A O 1
ATOM 884 N N . ASP A 1 113 ? 4.993 2.954 10.351 1.00 87.19 113 ASP A N 1
ATOM 885 C CA . ASP A 1 113 ? 4.834 4.189 11.116 1.00 87.19 113 ASP A CA 1
ATOM 886 C C . ASP A 1 113 ? 3.461 4.259 11.824 1.00 87.19 113 ASP A C 1
ATOM 888 O O . ASP A 1 113 ? 3.255 5.092 12.705 1.00 87.19 113 ASP A O 1
ATOM 892 N N . ASN A 1 114 ? 2.520 3.366 11.485 1.00 89.06 114 ASN A N 1
ATOM 893 C CA . ASN A 1 114 ? 1.154 3.362 12.007 1.00 89.06 114 ASN A CA 1
ATOM 894 C C . ASN A 1 114 ? 0.826 2.087 12.799 1.00 89.06 114 ASN A C 1
ATOM 896 O O . ASN A 1 114 ? 0.611 1.009 12.243 1.00 89.06 114 ASN A O 1
ATOM 900 N N . PHE A 1 115 ? 0.704 2.213 14.123 1.00 87.19 115 PHE A N 1
ATOM 901 C CA . PHE A 1 115 ? 0.368 1.081 14.996 1.00 87.19 115 PHE A CA 1
ATOM 902 C C . PHE A 1 115 ? -1.013 0.473 14.696 1.00 87.19 115 PHE A C 1
ATOM 904 O O . PHE A 1 115 ? -1.208 -0.734 14.870 1.00 87.19 115 PHE A O 1
ATOM 911 N N . HIS A 1 116 ? -1.949 1.300 14.222 1.00 90.50 116 HIS A N 1
ATOM 912 C CA . HIS A 1 116 ? -3.321 0.923 13.889 1.00 90.50 116 HIS A CA 1
ATOM 913 C C . HIS A 1 116 ? -3.500 0.483 12.431 1.00 90.50 116 HIS A C 1
ATOM 915 O O . HIS A 1 116 ? -4.635 0.364 11.964 1.00 90.50 116 HIS A O 1
ATOM 921 N N . PHE A 1 117 ? -2.404 0.229 11.716 1.00 93.00 117 PHE A N 1
ATOM 922 C CA . PHE A 1 117 ? -2.459 -0.348 10.383 1.00 93.00 117 PHE A CA 1
ATOM 923 C C . PHE A 1 117 ? -3.101 -1.742 10.402 1.00 93.00 117 PHE A C 1
ATOM 925 O O . PHE A 1 117 ? -2.722 -2.605 11.201 1.00 93.00 117 PHE A O 1
ATOM 932 N N . GLY A 1 118 ? -4.038 -1.972 9.486 1.00 93.44 118 GLY A N 1
ATOM 933 C CA . GLY A 1 118 ? -4.622 -3.279 9.205 1.00 93.44 118 GLY A CA 1
ATOM 934 C C . GLY A 1 118 ? -4.691 -3.530 7.705 1.00 93.44 118 GLY A C 1
ATOM 935 O O . GLY A 1 118 ? -4.932 -2.605 6.930 1.00 93.44 118 GLY A O 1
ATOM 936 N N . TYR A 1 119 ? -4.470 -4.781 7.308 1.00 94.00 119 TYR A N 1
ATOM 937 C CA . TYR A 1 119 ? -4.461 -5.220 5.917 1.00 94.00 119 TYR A CA 1
ATOM 938 C C . TYR A 1 119 ? -5.081 -6.615 5.792 1.00 94.00 119 TYR A C 1
ATOM 940 O O . TYR A 1 119 ? -4.772 -7.495 6.595 1.00 94.00 119 TYR A O 1
ATOM 948 N N . PHE A 1 120 ? -5.934 -6.809 4.786 1.00 93.94 120 PHE A N 1
ATOM 949 C CA . PHE A 1 120 ? -6.767 -8.003 4.604 1.00 93.94 120 PHE A CA 1
ATOM 950 C C . PHE A 1 120 ? -6.714 -8.573 3.177 1.00 93.94 120 PHE A C 1
ATOM 952 O O . PHE A 1 120 ? -7.598 -9.337 2.790 1.00 93.94 120 PHE A O 1
ATOM 959 N N . GLY A 1 121 ? -5.679 -8.244 2.394 1.00 91.62 121 GLY A N 1
ATOM 960 C CA . GLY A 1 121 ? -5.560 -8.640 0.980 1.00 91.62 121 GLY A CA 1
ATOM 961 C C . GLY A 1 121 ? -5.428 -10.142 0.710 1.00 91.62 121 GLY A C 1
ATOM 962 O O . GLY A 1 121 ? -5.601 -10.562 -0.425 1.00 91.62 121 GLY A O 1
ATOM 963 N N . GLU A 1 122 ? -5.187 -10.961 1.738 1.00 89.06 122 GLU A N 1
ATOM 964 C CA . GLU A 1 122 ? -5.274 -12.427 1.630 1.00 89.06 122 GLU A CA 1
ATOM 965 C C . GLU A 1 122 ? -6.729 -12.917 1.486 1.00 89.06 122 GLU A C 1
ATOM 967 O O . GLU A 1 122 ? -6.986 -13.944 0.866 1.00 89.06 122 GLU A O 1
ATOM 972 N N . SER A 1 123 ? -7.689 -12.175 2.047 1.00 91.25 123 SER A N 1
ATOM 973 C CA . SER A 1 123 ? -9.109 -12.562 2.126 1.00 91.25 123 SER A CA 1
ATOM 974 C C . SER A 1 123 ? -10.067 -11.642 1.365 1.00 91.25 123 SER A C 1
ATOM 976 O O . SER A 1 123 ? -11.234 -11.983 1.187 1.00 91.25 123 SER A O 1
ATOM 978 N N . VAL A 1 124 ? -9.592 -10.466 0.960 1.00 94.44 124 VAL A N 1
ATOM 979 C CA . VAL A 1 124 ? -10.363 -9.432 0.267 1.00 94.44 124 VAL A CA 1
ATOM 980 C C . VAL A 1 124 ? -9.742 -9.239 -1.107 1.00 94.44 124 VAL A C 1
ATOM 982 O O . VAL A 1 124 ? -8.536 -9.027 -1.193 1.00 94.44 124 VAL A O 1
ATOM 985 N N . GLY A 1 125 ? -10.554 -9.286 -2.164 1.00 94.88 125 GLY A N 1
ATOM 986 C CA . GLY A 1 125 ? -10.154 -8.981 -3.541 1.00 94.88 125 GLY A CA 1
ATOM 987 C C . GLY A 1 125 ? -10.975 -7.844 -4.175 1.00 94.88 125 GLY A C 1
ATOM 988 O O . GLY A 1 125 ? -11.864 -7.280 -3.535 1.00 94.88 125 GLY A O 1
ATOM 989 N N . PRO A 1 126 ? -10.731 -7.508 -5.457 1.00 96.44 126 PRO A N 1
ATOM 990 C CA . PRO A 1 126 ? -11.464 -6.487 -6.212 1.00 96.44 126 PRO A CA 1
ATOM 991 C C . PRO A 1 126 ? -12.982 -6.688 -6.269 1.00 96.44 126 PRO A C 1
ATOM 993 O O . PRO A 1 126 ? -13.728 -5.721 -6.407 1.00 96.44 126 PRO A O 1
ATOM 996 N N . ALA A 1 127 ? -13.452 -7.935 -6.170 1.00 95.19 127 ALA A N 1
ATOM 997 C CA . ALA A 1 127 ? -14.877 -8.261 -6.178 1.00 95.19 127 ALA A CA 1
ATOM 998 C C . ALA A 1 127 ? -15.578 -7.961 -4.836 1.00 95.19 127 ALA A C 1
ATOM 1000 O O . ALA A 1 127 ? -16.801 -7.822 -4.795 1.00 95.19 127 ALA A O 1
ATOM 1001 N N . ASP A 1 128 ? -14.827 -7.818 -3.742 1.00 95.31 128 ASP A N 1
ATOM 1002 C CA . ASP A 1 128 ? -15.343 -7.595 -2.390 1.00 95.31 128 ASP A CA 1
ATOM 1003 C C . ASP A 1 128 ? -15.540 -6.096 -2.086 1.00 95.31 128 ASP A C 1
ATOM 1005 O O . ASP A 1 128 ? -15.022 -5.566 -1.105 1.00 95.31 128 ASP A O 1
ATOM 1009 N N . ALA A 1 129 ? -16.300 -5.387 -2.925 1.00 92.88 129 ALA A N 1
ATOM 1010 C CA . ALA A 1 129 ? -16.416 -3.921 -2.898 1.00 92.88 129 ALA A CA 1
ATOM 1011 C C . ALA A 1 129 ? -16.816 -3.299 -1.543 1.00 92.88 129 ALA A C 1
ATOM 1013 O O . ALA A 1 129 ? -16.509 -2.141 -1.287 1.00 92.88 129 ALA A O 1
ATOM 1014 N N . GLY A 1 130 ? -17.519 -4.042 -0.685 1.00 91.56 130 GLY A N 1
ATOM 1015 C CA . GLY A 1 130 ? -17.952 -3.570 0.635 1.00 91.56 130 GLY A CA 1
ATOM 1016 C C . GLY A 1 130 ? -17.025 -3.940 1.795 1.00 91.56 130 GLY A C 1
ATOM 1017 O O . GLY A 1 130 ? -17.274 -3.486 2.907 1.00 91.56 130 GLY A O 1
ATOM 1018 N N . LYS A 1 131 ? -15.995 -4.763 1.562 1.00 96.19 131 LYS A N 1
ATOM 1019 C CA . L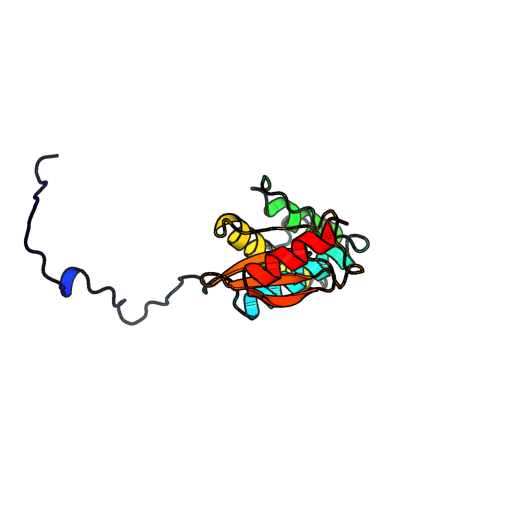YS A 1 131 ? -15.109 -5.261 2.623 1.00 96.19 131 LYS A CA 1
ATOM 1020 C C . LYS A 1 131 ? -13.871 -4.394 2.759 1.00 96.19 131 LYS A C 1
ATOM 1022 O O . LYS A 1 131 ? -13.331 -3.909 1.759 1.00 96.19 131 LYS A O 1
ATOM 1027 N N . VAL A 1 132 ? -13.402 -4.214 3.989 1.00 96.88 132 VAL A N 1
ATOM 1028 C CA . VAL A 1 132 ? -12.202 -3.423 4.268 1.00 96.88 132 VAL A CA 1
ATOM 1029 C C . VAL A 1 132 ? -10.969 -4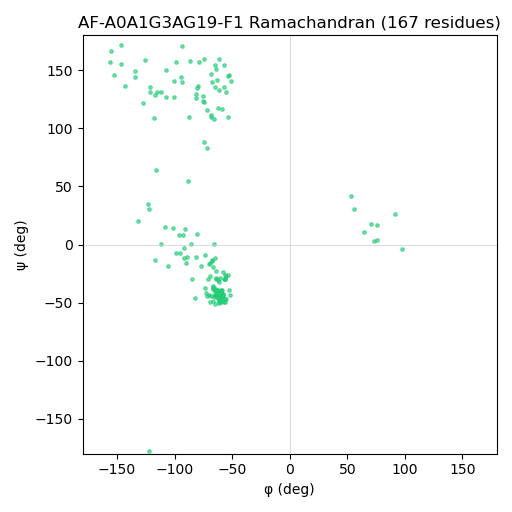.188 3.798 1.00 96.88 132 VAL A C 1
ATOM 1031 O O . VAL A 1 132 ? -10.631 -5.232 4.343 1.00 96.88 132 VAL A O 1
ATOM 1034 N N . LEU A 1 133 ? -10.256 -3.641 2.813 1.00 96.62 133 LEU A N 1
ATOM 1035 C CA . LEU A 1 133 ? -8.973 -4.172 2.358 1.00 96.62 133 LEU A CA 1
ATOM 1036 C C . LEU A 1 133 ? -7.831 -3.698 3.257 1.00 96.62 133 LEU A C 1
ATOM 1038 O O . LEU A 1 133 ? -6.959 -4.478 3.630 1.00 96.62 133 LEU A O 1
ATOM 1042 N N . MET A 1 134 ? -7.806 -2.405 3.576 1.00 95.44 134 MET A N 1
ATOM 1043 C CA . MET A 1 134 ? -6.711 -1.785 4.317 1.00 95.44 134 MET A CA 1
ATOM 1044 C C . MET A 1 134 ? -7.204 -0.576 5.103 1.00 95.44 134 MET A C 1
ATOM 1046 O O . MET A 1 134 ? -8.068 0.162 4.632 1.00 95.44 134 MET A O 1
ATOM 1050 N N . HIS A 1 135 ? -6.627 -0.336 6.277 1.00 95.81 135 HIS A N 1
ATOM 1051 C CA . HIS A 1 135 ? -6.881 0.880 7.041 1.00 95.81 135 HIS A CA 1
ATOM 1052 C C . HIS A 1 135 ? -5.656 1.345 7.828 1.00 95.81 135 HIS A C 1
ATOM 1054 O O . HIS A 1 135 ? -4.799 0.542 8.192 1.00 95.81 135 HIS A O 1
ATOM 1060 N N . TRP A 1 136 ? -5.592 2.640 8.130 1.00 94.69 136 TRP A N 1
ATOM 1061 C CA . TRP A 1 136 ? -4.595 3.236 9.024 1.00 94.69 136 TRP A CA 1
ATOM 1062 C C . TRP A 1 136 ? -5.108 4.550 9.608 1.00 94.69 136 TRP A C 1
ATOM 1064 O O . TRP A 1 136 ? -5.998 5.182 9.040 1.00 94.69 136 TRP A O 1
ATOM 1074 N N . GLU A 1 137 ? -4.564 4.964 10.750 1.00 93.44 137 GLU A N 1
ATOM 1075 C CA . GLU A 1 137 ? -4.898 6.260 11.350 1.00 93.44 137 GLU A CA 1
ATOM 1076 C C . GLU A 1 137 ? -4.222 7.398 10.565 1.00 93.44 137 GLU A C 1
ATOM 1078 O O . GLU A 1 137 ? -3.005 7.387 10.400 1.00 93.44 137 GLU A O 1
ATOM 1083 N N . CYS A 1 138 ? -4.982 8.359 10.043 1.00 89.19 138 CYS A N 1
ATOM 1084 C CA . CYS A 1 138 ? -4.434 9.498 9.288 1.00 89.19 138 CYS A CA 1
ATOM 1085 C C . CYS A 1 138 ? -4.457 10.814 10.076 1.00 89.19 138 CYS A C 1
ATOM 1087 O O . CYS A 1 138 ? -3.747 11.748 9.722 1.00 89.19 138 CYS A O 1
ATOM 1089 N N . ASP A 1 139 ? -5.270 10.879 11.127 1.00 87.81 139 ASP A N 1
ATOM 1090 C CA . ASP A 1 139 ? -5.317 11.953 12.118 1.00 87.81 139 ASP A CA 1
ATOM 1091 C C . ASP A 1 139 ? -5.892 11.369 13.418 1.00 87.81 139 ASP A C 1
ATOM 1093 O O . ASP A 1 139 ? -6.455 10.274 13.398 1.00 87.81 139 ASP A O 1
ATOM 1097 N N . VAL A 1 140 ? -5.777 12.072 14.541 1.00 88.38 140 VAL A N 1
ATOM 1098 C CA . VAL A 1 140 ? -6.196 11.585 15.863 1.00 88.38 140 VAL A CA 1
ATOM 1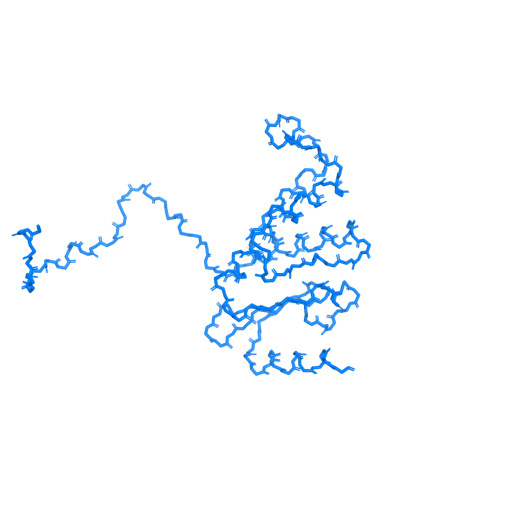099 C C . VAL A 1 140 ? -7.657 11.120 15.834 1.00 88.38 140 VAL A C 1
ATOM 1101 O O . VAL A 1 140 ? -8.590 11.917 15.723 1.00 88.38 140 VAL A O 1
ATOM 1104 N N . GLY A 1 141 ? -7.869 9.805 15.940 1.00 89.44 141 GLY A N 1
ATOM 1105 C CA . GLY A 1 141 ? -9.195 9.178 15.925 1.00 89.44 141 GLY A CA 1
ATOM 1106 C C . GLY A 1 141 ? -9.879 9.087 14.552 1.00 89.44 141 GLY A C 1
ATOM 1107 O O . GLY A 1 141 ? -11.019 8.603 14.484 1.00 89.44 141 GLY A O 1
ATOM 1108 N N . SER A 1 142 ? -9.200 9.504 13.481 1.00 92.69 142 SER A N 1
ATOM 1109 C CA . SER A 1 142 ? -9.655 9.422 12.090 1.00 92.69 142 SER A CA 1
ATOM 1110 C C . SER A 1 142 ? -8.813 8.425 11.303 1.00 92.69 142 SER A C 1
ATOM 1112 O O . SER A 1 142 ? -7.583 8.460 11.306 1.00 92.69 142 SER A O 1
ATOM 1114 N N . TYR A 1 143 ? -9.486 7.540 10.582 1.00 95.12 143 TYR A N 1
ATOM 1115 C CA . TYR A 1 143 ? -8.869 6.426 9.882 1.00 95.12 143 TYR A CA 1
ATOM 1116 C C . TYR A 1 143 ? -9.172 6.510 8.401 1.00 95.12 143 TYR A C 1
ATOM 1118 O O . TYR A 1 143 ? -10.331 6.643 8.011 1.00 95.12 143 TYR A O 1
ATOM 1126 N N . ARG A 1 144 ? -8.144 6.367 7.569 1.00 95.19 144 ARG A N 1
ATOM 1127 C CA . ARG A 1 144 ? -8.352 6.110 6.151 1.00 95.19 144 ARG A CA 1
ATOM 1128 C C . ARG A 1 144 ? -8.650 4.632 5.963 1.00 95.19 144 ARG A C 1
ATOM 1130 O O . ARG A 1 144 ? -7.965 3.787 6.535 1.00 95.19 144 ARG A O 1
ATOM 1137 N N . VAL A 1 145 ? -9.659 4.341 5.155 1.00 96.19 145 VAL A N 1
ATOM 1138 C CA . VAL A 1 145 ? -10.070 2.988 4.776 1.00 96.19 145 VAL A CA 1
ATOM 1139 C C . VAL A 1 145 ? -9.991 2.876 3.263 1.00 96.19 145 VAL A C 1
ATOM 1141 O O . VAL A 1 145 ? -10.412 3.793 2.563 1.00 96.19 145 VAL A O 1
ATOM 1144 N N . ILE A 1 146 ? -9.444 1.768 2.769 1.00 97.19 146 ILE A N 1
ATOM 1145 C CA . ILE A 1 146 ? -9.531 1.337 1.373 1.00 97.19 146 ILE A CA 1
ATOM 1146 C C . ILE A 1 146 ? -10.325 0.030 1.346 1.00 97.19 146 ILE A C 1
ATOM 1148 O O . ILE A 1 146 ? -10.039 -0.881 2.128 1.00 97.19 146 ILE A O 1
ATOM 1152 N N . TYR A 1 147 ? -11.310 -0.054 0.457 1.00 97.19 147 TYR A N 1
ATOM 1153 C CA . TYR A 1 147 ? -12.167 -1.225 0.267 1.00 97.19 147 TYR A CA 1
ATOM 1154 C C . TYR A 1 147 ? -11.646 -2.156 -0.828 1.00 97.19 147 TYR A C 1
ATOM 1156 O O . TYR A 1 147 ? -10.728 -1.806 -1.573 1.00 97.19 147 TYR A O 1
ATOM 1164 N N . GLY A 1 148 ? -12.257 -3.337 -0.951 1.00 96.56 148 GLY A N 1
ATOM 1165 C CA . GLY A 1 148 ? -11.941 -4.302 -2.003 1.00 96.56 148 GLY A CA 1
ATOM 1166 C C . GLY A 1 148 ? -11.988 -3.700 -3.408 1.00 96.56 148 GLY A C 1
ATOM 1167 O O . GLY A 1 148 ? -11.081 -3.943 -4.190 1.00 96.56 148 GLY A O 1
ATOM 1168 N N . ASP A 1 149 ? -12.937 -2.811 -3.716 1.00 96.81 149 ASP A N 1
ATOM 1169 C CA . ASP A 1 149 ? -13.026 -2.126 -5.021 1.00 96.81 149 ASP A CA 1
ATOM 1170 C C . ASP A 1 149 ? -12.081 -0.914 -5.171 1.00 96.81 149 ASP A C 1
ATOM 1172 O O . ASP A 1 149 ? -12.168 -0.159 -6.143 1.00 96.81 149 ASP A O 1
ATOM 1176 N N . LEU A 1 150 ? -11.172 -0.730 -4.209 1.00 96.69 150 LEU A N 1
ATOM 1177 C CA . LEU A 1 150 ? -10.218 0.371 -4.091 1.00 96.69 150 LEU A CA 1
ATOM 1178 C C . LEU A 1 150 ? -10.834 1.756 -3.886 1.00 96.69 150 LEU A C 1
ATOM 1180 O O . LEU A 1 150 ? -10.112 2.756 -3.940 1.00 96.69 150 LEU A O 1
ATOM 1184 N N . LYS A 1 151 ? -12.138 1.861 -3.611 1.00 95.94 151 LYS A N 1
ATOM 1185 C CA . LYS A 1 151 ? -12.668 3.111 -3.063 1.00 95.94 151 LYS A CA 1
ATOM 1186 C C . LYS A 1 151 ? -12.056 3.361 -1.700 1.00 95.94 151 LYS A C 1
ATOM 1188 O O . LYS A 1 151 ? -11.720 2.434 -0.964 1.00 95.94 151 LYS A O 1
ATOM 1193 N N . SER A 1 152 ? -11.947 4.636 -1.361 1.00 95.19 152 SER A N 1
ATOM 1194 C CA . SER A 1 152 ? -11.421 5.047 -0.073 1.00 95.19 152 SER A CA 1
ATOM 1195 C C . SER A 1 152 ? -12.267 6.130 0.556 1.00 95.19 152 SER A C 1
ATOM 1197 O O . SER A 1 152 ? -12.773 7.006 -0.147 1.00 95.19 152 SER A O 1
ATOM 1199 N N . GLU A 1 153 ? -12.310 6.138 1.876 1.00 94.69 153 GLU A N 1
ATOM 1200 C CA . GLU A 1 153 ? -12.915 7.207 2.657 1.00 94.69 153 GLU A CA 1
ATOM 1201 C C . GLU A 1 153 ? -12.157 7.411 3.972 1.00 94.69 153 GLU A C 1
ATOM 1203 O O . GLU A 1 153 ? -11.255 6.642 4.318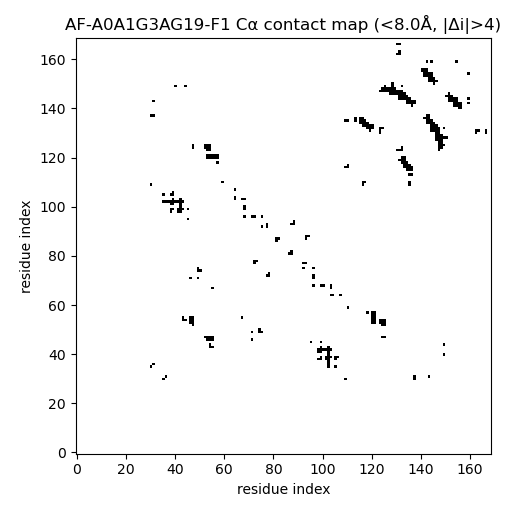 1.00 94.69 153 GLU A O 1
ATOM 1208 N N . ILE A 1 154 ? -12.508 8.478 4.686 1.00 94.62 154 ILE A N 1
ATOM 1209 C CA . ILE A 1 154 ? -12.028 8.734 6.042 1.00 94.62 154 ILE A CA 1
ATOM 1210 C C . ILE A 1 154 ? -13.195 8.491 6.990 1.00 94.62 154 ILE A C 1
ATOM 1212 O O . ILE A 1 154 ? -14.267 9.071 6.822 1.00 94.62 154 ILE A O 1
ATOM 1216 N N . VAL A 1 155 ? -12.974 7.652 7.995 1.00 94.81 155 VAL A N 1
ATOM 1217 C CA . VAL A 1 155 ? -13.977 7.259 8.983 1.00 94.81 155 VAL A CA 1
ATOM 1218 C C . VAL A 1 155 ? -13.480 7.521 10.399 1.00 94.81 155 VAL A C 1
ATOM 1220 O O . VAL A 1 155 ? -12.283 7.570 10.672 1.00 94.81 155 VAL A O 1
ATOM 1223 N N . THR A 1 156 ? -14.405 7.633 11.340 1.00 96.38 156 THR A N 1
ATOM 1224 C CA . THR A 1 156 ? -14.088 7.657 12.773 1.00 96.38 156 THR A CA 1
ATOM 1225 C C . THR A 1 156 ? -13.712 6.266 13.285 1.00 96.38 156 THR A C 1
ATOM 1227 O O . THR A 1 156 ? -14.142 5.245 12.740 1.00 96.38 156 THR A O 1
ATOM 1230 N N . GLY A 1 157 ? -13.008 6.193 14.417 1.00 94.62 157 GLY A N 1
ATOM 1231 C CA . GLY A 1 157 ? -12.701 4.907 15.060 1.00 94.62 157 GLY A CA 1
ATOM 1232 C C . GLY A 1 157 ? -13.934 4.051 15.397 1.00 94.62 157 GLY A C 1
ATOM 1233 O O . GLY A 1 157 ? -13.859 2.823 15.383 1.00 94.62 157 GLY A O 1
ATOM 1234 N N . THR A 1 158 ? -15.091 4.667 15.670 1.00 95.31 158 THR A N 1
ATOM 1235 C CA . THR A 1 158 ? -16.350 3.931 15.889 1.00 95.31 158 THR A CA 1
ATOM 1236 C C . THR A 1 158 ? -16.873 3.309 14.600 1.00 95.31 158 THR A C 1
ATOM 1238 O O . THR A 1 158 ? -17.254 2.141 14.612 1.00 95.31 158 THR A O 1
ATOM 1241 N N . GLN A 1 159 ? -16.849 4.048 13.490 1.00 96.31 159 GLN A N 1
ATOM 1242 C CA . GLN A 1 159 ? -17.240 3.526 12.179 1.00 96.31 159 GLN A CA 1
ATOM 1243 C C . GLN A 1 159 ? -16.302 2.406 11.720 1.00 96.31 159 GLN A C 1
ATOM 1245 O O . GLN A 1 159 ? -16.789 1.358 11.304 1.00 96.31 159 GLN A O 1
ATOM 1250 N N . LEU A 1 160 ? -14.982 2.572 11.886 1.00 96.38 160 LEU A N 1
ATOM 1251 C CA . LEU A 1 160 ? -14.004 1.535 11.550 1.00 96.38 160 LEU A CA 1
ATOM 1252 C C . LEU A 1 160 ? -14.298 0.221 12.284 1.00 96.38 160 LEU A C 1
ATOM 1254 O O . LEU A 1 160 ? -14.332 -0.839 11.667 1.00 96.38 160 LEU A O 1
ATOM 1258 N N . ARG A 1 161 ? -14.566 0.272 13.596 1.00 95.62 161 ARG A N 1
ATOM 1259 C CA . ARG A 1 161 ? -14.914 -0.934 14.368 1.00 95.62 161 ARG A CA 1
ATOM 1260 C C . ARG A 1 161 ? -16.166 -1.627 13.837 1.00 95.62 161 ARG A C 1
ATOM 1262 O O . ARG A 1 161 ? -16.188 -2.853 13.802 1.00 95.62 161 ARG A O 1
ATOM 1269 N N . SER A 1 162 ? -17.182 -0.865 13.438 1.00 94.50 162 SER A N 1
ATOM 1270 C CA . SER A 1 162 ? -18.403 -1.425 12.852 1.00 94.50 162 SER A CA 1
ATOM 1271 C C . SER A 1 162 ? -18.125 -2.122 11.520 1.00 94.50 162 SER A C 1
ATOM 1273 O O . SER A 1 162 ? -18.588 -3.244 11.333 1.00 94.50 162 SER A O 1
ATOM 1275 N N . LEU A 1 163 ? -17.331 -1.505 10.636 1.00 94.88 163 LEU A N 1
ATOM 1276 C CA . LEU A 1 163 ? -16.936 -2.090 9.348 1.00 94.88 163 LEU A CA 1
ATOM 1277 C C . LEU A 1 163 ? -16.177 -3.413 9.550 1.00 94.88 163 LEU A C 1
ATOM 1279 O O . LEU A 1 163 ? -16.577 -4.450 9.032 1.00 94.88 163 LEU A O 1
ATOM 1283 N N . LEU A 1 164 ? -15.166 -3.422 10.425 1.00 92.44 164 LEU A N 1
ATOM 1284 C CA . LEU A 1 164 ? -14.352 -4.616 10.700 1.00 92.44 164 LEU A CA 1
ATOM 1285 C C . LEU A 1 164 ? -15.117 -5.761 11.391 1.00 92.44 164 LEU A C 1
ATOM 1287 O O . LEU A 1 164 ? -14.645 -6.898 11.413 1.00 92.44 164 LEU A O 1
ATOM 1291 N N . GLN A 1 165 ? -16.263 -5.485 12.018 1.00 87.56 165 GLN A N 1
ATOM 1292 C CA . GLN A 1 165 ? -17.124 -6.517 12.608 1.00 87.56 165 GLN A CA 1
ATOM 1293 C C . GLN A 1 165 ? -18.076 -7.143 11.588 1.00 87.56 165 GLN A C 1
ATOM 1295 O O . GLN A 1 165 ? -18.443 -8.307 11.752 1.00 87.56 165 GLN A O 1
ATOM 1300 N N . GLN A 1 166 ? -18.477 -6.393 10.558 1.00 76.50 166 GLN A N 1
ATOM 1301 C CA . GLN A 1 166 ? -19.314 -6.905 9.473 1.00 76.50 166 GLN A CA 1
ATOM 1302 C C . GLN A 1 166 ? -18.563 -7.943 8.635 1.00 76.50 166 GLN A C 1
ATOM 1304 O O . GLN A 1 166 ? -19.151 -8.958 8.278 1.00 76.50 166 GLN A O 1
ATOM 1309 N N . ASP A 1 167 ? -17.256 -7.755 8.449 1.00 66.69 167 ASP A N 1
ATOM 1310 C CA . ASP A 1 167 ? -16.398 -8.653 7.666 1.00 66.69 167 ASP A CA 1
ATOM 1311 C C . ASP A 1 167 ? -16.071 -9.992 8.367 1.00 66.69 167 ASP A C 1
ATOM 1313 O O . ASP A 1 167 ? -15.507 -10.892 7.750 1.00 66.69 167 ASP A O 1
ATOM 1317 N N . LYS A 1 168 ? -16.422 -10.157 9.655 1.00 61.09 168 LYS A N 1
ATOM 1318 C CA . LYS A 1 168 ? -16.188 -11.396 10.433 1.00 61.09 168 LYS A CA 1
ATOM 1319 C C . LYS A 1 168 ? -17.348 -12.403 10.403 1.00 61.09 168 LYS A C 1
ATOM 1321 O O . LYS A 1 168 ? -17.236 -13.446 11.050 1.00 61.09 168 LYS A O 1
ATOM 1326 N N . LYS A 1 169 ? -18.463 -12.079 9.749 1.00 45.53 169 LYS A N 1
ATOM 1327 C CA . LYS A 1 169 ? -19.640 -12.952 9.614 1.00 45.53 169 LYS A CA 1
ATOM 1328 C C . LYS A 1 169 ? -19.681 -13.616 8.249 1.00 45.53 169 LYS A C 1
ATOM 1330 O O . LYS A 1 169 ? -20.129 -14.781 8.222 1.00 45.53 169 LYS A O 1
#

Se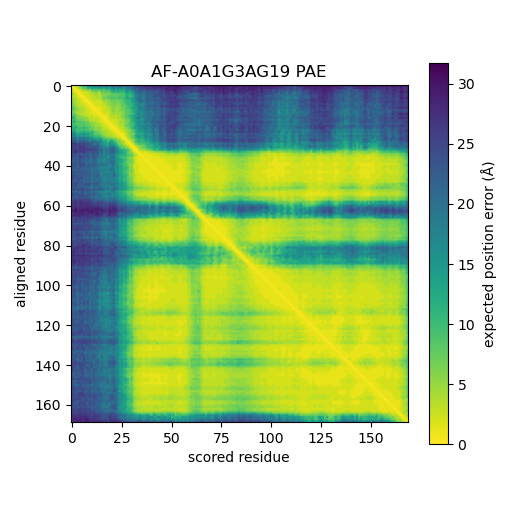condary structure (DSSP, 8-state):
-----SS----GGGG--PPPTT----PPPPTT-HHHHHHHHHHHHHHHHHTTTPPP---TT---HHHHHHHHHHHTTPPTTGGGSGGGGGSTTHHHHHHHHHHHHHHHHHHHH-TT-EE-TTT--TT-TTSEEEEEEEETTEEEEEETTS-EEEEEHHHHHHHHHHTT-

Radius of gyration: 21.01 Å; Cα contacts (8 Å, |Δi|>4): 202; chains: 1; bounding box: 54×45×58 Å

Sequence (169 aa):
MENFRWDVTLSPELFDLQPPAGYIDMTGAPAGTNEELAEITAALRTYAETSDGHYPPITRADREHETLATRLREQLGIPVGFESSEAATEHEAYPRYCKAKLGFNAISRIQRDNFHFGYFGESVGPADAGKVLMHWECDVGSYRVIYGDLKSEIVTGTQLRSLLQQDKK

Foldseek 3Di:
DPPDDPPDDDDCVVVPPDDPPPDDPPPDDQQDDPLLLVLLLLLQVLCCVLPVQFGDPDDLPCPPLVVSLVVSCVSLVHDPPLCPDPCLVVDPCNVSSVSNSSNSVSLVVQSVVFPPKDADRVPAGLVQQQAFGIWGARDVQWMWTAHRVRDIDIDGPVVVVVRNVVVVD